Protein AF-0000000074762804 (afdb_homodimer)

Structure (mmCIF, N/CA/C/O backbone):
data_AF-0000000074762804-model_v1
#
loop_
_entity.id
_entity.type
_entity.pdbx_description
1 polymer 'Uncharacterized protein'
#
loop_
_atom_site.group_PDB
_atom_site.id
_atom_site.type_symbol
_atom_site.label_atom_id
_atom_site.label_alt_id
_atom_site.label_comp_id
_atom_site.label_asym_id
_atom_site.label_entity_id
_atom_site.label_seq_id
_atom_site.pdbx_PDB_ins_code
_atom_site.Cartn_x
_atom_site.Cartn_y
_atom_site.Cartn_z
_atom_site.occupancy
_atom_site.B_iso_or_equiv
_atom_site.auth_seq_id
_atom_site.auth_comp_id
_atom_site.auth_asym_id
_atom_site.auth_atom_id
_atom_site.pdbx_PDB_model_num
ATOM 1 N N . ASP A 1 1 ? -16.766 12.57 -15.688 1 40.19 1 ASP A N 1
ATOM 2 C CA . ASP A 1 1 ? -17.203 11.305 -15.094 1 40.19 1 ASP A CA 1
ATOM 3 C C . ASP A 1 1 ? -16.594 11.117 -13.711 1 40.19 1 ASP A C 1
ATOM 5 O O . ASP A 1 1 ? -15.383 10.922 -13.578 1 40.19 1 ASP A O 1
ATOM 9 N N . LEU A 1 2 ? -17.047 11.805 -12.727 1 44.44 2 LEU A N 1
ATOM 10 C CA . LEU A 1 2 ? -16.531 11.781 -11.367 1 44.44 2 LEU A CA 1
ATOM 11 C C . LEU A 1 2 ? -16.703 10.398 -10.742 1 44.44 2 LEU A C 1
ATOM 13 O O . LEU A 1 2 ? -17.797 9.828 -10.773 1 44.44 2 LEU A O 1
ATOM 17 N N . ALA A 1 3 ? -15.82 9.531 -11.031 1 55.81 3 ALA A N 1
ATOM 18 C CA . ALA A 1 3 ? -15.914 8.211 -10.43 1 55.81 3 ALA A CA 1
ATOM 19 C C . ALA A 1 3 ? -16.25 8.305 -8.938 1 55.81 3 ALA A C 1
ATOM 21 O O . ALA A 1 3 ? -15.766 9.203 -8.25 1 55.81 3 ALA A O 1
ATOM 22 N N . PRO A 1 4 ? -17.422 7.797 -8.609 1 62.75 4 PRO A N 1
ATOM 23 C CA . PRO A 1 4 ? -17.75 7.805 -7.18 1 62.75 4 PRO A CA 1
ATOM 24 C C . PRO A 1 4 ? -16.562 7.406 -6.297 1 62.75 4 PRO A C 1
ATOM 26 O O . PRO A 1 4 ? -15.758 6.566 -6.691 1 62.75 4 PRO A O 1
ATOM 29 N N . VAL A 1 5 ? -16.188 8.422 -5.344 1 65.62 5 VAL A N 1
ATOM 30 C CA . VAL A 1 5 ? -15.125 8.148 -4.383 1 65.62 5 VAL A CA 1
ATOM 31 C C . VAL A 1 5 ? -15.734 7.703 -3.055 1 65.62 5 VAL A C 1
ATOM 33 O O . VAL A 1 5 ? -16.75 8.25 -2.613 1 65.62 5 VAL A O 1
ATOM 36 N N . MET A 1 6 ? -15.375 6.555 -2.648 1 72.25 6 MET A N 1
ATOM 37 C CA . MET A 1 6 ? -15.75 6.09 -1.314 1 72.25 6 MET A CA 1
ATOM 38 C C . MET A 1 6 ? -14.57 6.219 -0.348 1 72.25 6 MET A C 1
ATOM 40 O O . MET A 1 6 ? -13.43 5.941 -0.714 1 72.25 6 MET A O 1
ATOM 44 N N . THR A 1 7 ? -14.922 6.852 0.812 1 76.06 7 THR A N 1
ATOM 45 C CA . THR A 1 7 ? -13.891 7.008 1.83 1 76.06 7 THR A CA 1
ATOM 46 C C . THR A 1 7 ? -14.195 6.137 3.047 1 76.06 7 THR A C 1
ATOM 48 O O . THR A 1 7 ? -15.352 5.82 3.314 1 76.06 7 THR A O 1
ATOM 51 N N . GLY A 1 8 ? -13.117 5.512 3.572 1 76.12 8 GLY A N 1
ATOM 52 C CA . GLY A 1 8 ? -13.219 4.75 4.809 1 76.12 8 GLY A CA 1
ATOM 53 C C . GLY A 1 8 ? -12.016 4.918 5.715 1 76.12 8 GLY A C 1
ATOM 54 O O . GLY A 1 8 ? -10.984 5.457 5.297 1 76.12 8 GLY A O 1
ATOM 55 N N . LYS A 1 9 ? -12.344 4.492 7.031 1 84.31 9 LYS A N 1
ATOM 56 C CA . LYS A 1 9 ? -11.258 4.52 8 1 84.31 9 LYS A CA 1
ATOM 57 C C . LYS A 1 9 ? -10.75 3.111 8.305 1 84.31 9 LYS A C 1
ATOM 59 O O . LYS A 1 9 ? -11.547 2.195 8.523 1 84.31 9 LYS A O 1
ATOM 64 N N . VAL A 1 10 ? -9.477 3.012 8.18 1 85.75 10 VAL A N 1
ATOM 65 C CA . VAL A 1 10 ? -8.852 1.733 8.508 1 85.75 10 VAL A CA 1
ATOM 66 C C . VAL A 1 10 ? -7.66 1.962 9.43 1 85.75 10 VAL A C 1
ATOM 68 O O . VAL A 1 10 ? -7.105 3.062 9.484 1 85.75 10 VAL A O 1
ATOM 71 N N . THR A 1 11 ? -7.348 0.922 10.234 1 92.75 11 THR A N 1
ATOM 72 C CA . THR A 1 11 ? -6.145 1 11.055 1 92.75 11 THR A CA 1
ATOM 73 C C . THR A 1 11 ? -4.902 0.702 10.219 1 92.75 11 THR A C 1
ATOM 75 O O . THR A 1 11 ? -4.992 0.075 9.164 1 92.75 11 THR A O 1
ATOM 78 N N . MET A 1 12 ? -3.803 1.069 10.766 1 94.31 12 MET A N 1
ATOM 79 C CA . MET A 1 12 ? -2.547 0.765 10.094 1 94.31 12 MET A CA 1
ATOM 80 C C . MET A 1 12 ? -2.295 -0.739 10.062 1 94.31 12 MET A C 1
ATOM 82 O O . MET A 1 12 ? -1.739 -1.261 9.094 1 94.31 12 MET A O 1
ATOM 86 N N . LYS A 1 13 ? -2.707 -1.348 11.125 1 95.94 13 LYS A N 1
ATOM 87 C CA . LYS A 1 13 ? -2.619 -2.805 11.18 1 95.94 13 LYS A CA 1
ATOM 88 C C . LYS A 1 13 ? -3.439 -3.449 10.07 1 95.94 13 LYS A C 1
ATOM 90 O O . LYS A 1 13 ? -2.975 -4.379 9.406 1 95.94 13 LYS A O 1
ATOM 95 N N . TYR A 1 14 ? -4.613 -2.961 9.844 1 89.25 14 TYR A N 1
ATOM 96 C CA . TYR A 1 14 ? -5.461 -3.484 8.773 1 89.25 14 TYR A CA 1
ATOM 97 C C . TYR A 1 14 ? -4.809 -3.279 7.41 1 89.25 14 TYR A C 1
ATOM 99 O O . TYR A 1 14 ? -4.762 -4.199 6.594 1 89.25 14 TYR A O 1
ATOM 107 N N . PHE A 1 15 ? -4.273 -2.102 7.219 1 89.69 15 PHE A N 1
ATOM 108 C CA . PHE A 1 15 ? -3.639 -1.772 5.949 1 89.69 15 PHE A CA 1
ATOM 109 C C . PHE A 1 15 ? -2.447 -2.686 5.688 1 89.69 15 PHE A C 1
ATOM 111 O O . PHE A 1 15 ? -2.334 -3.271 4.609 1 89.69 15 PHE A O 1
ATOM 118 N N . ARG A 1 16 ? -1.68 -2.803 6.66 1 94.56 16 ARG A N 1
ATOM 119 C CA . ARG A 1 16 ? -0.518 -3.684 6.602 1 94.56 16 ARG A CA 1
ATOM 120 C C . ARG A 1 16 ? -0.929 -5.109 6.242 1 94.56 16 ARG A C 1
ATOM 122 O O . ARG A 1 16 ? -0.374 -5.707 5.32 1 94.56 16 ARG A O 1
ATOM 129 N N . ASN A 1 17 ? -1.83 -5.641 6.934 1 93.81 17 ASN A N 1
ATOM 130 C CA . ASN A 1 17 ? -2.277 -7.012 6.723 1 93.81 17 ASN A CA 1
ATOM 131 C C . ASN A 1 17 ? -2.955 -7.184 5.367 1 93.81 17 ASN A C 1
ATOM 133 O O . ASN A 1 17 ? -2.873 -8.25 4.758 1 93.81 17 ASN A O 1
ATOM 137 N N . TYR A 1 18 ? -3.58 -6.117 4.918 1 89.88 18 TYR A N 1
ATOM 138 C CA . TYR A 1 18 ? -4.219 -6.145 3.607 1 89.88 18 TYR A CA 1
ATOM 139 C C . TYR A 1 18 ? -3.186 -6.348 2.504 1 89.88 18 TYR A C 1
ATOM 141 O O . TYR A 1 18 ? -3.383 -7.172 1.605 1 89.88 18 TYR A O 1
ATOM 149 N N . ILE A 1 19 ? -2.07 -5.664 2.545 1 92.19 19 ILE A N 1
ATOM 150 C CA . ILE A 1 19 ? -1.015 -5.812 1.549 1 92.19 19 ILE A CA 1
ATOM 151 C C . ILE A 1 19 ? -0.446 -7.227 1.604 1 92.19 19 ILE A C 1
ATOM 153 O O . ILE A 1 19 ? -0.158 -7.828 0.567 1 92.19 19 ILE A O 1
ATOM 157 N N . LYS A 1 20 ? -0.466 -7.793 2.77 1 95.88 20 LYS A N 1
ATOM 158 C CA . LYS A 1 20 ? 0.158 -9.094 2.982 1 95.88 20 LYS A CA 1
ATOM 159 C C . LYS A 1 20 ? -0.733 -10.227 2.467 1 95.88 20 LYS A C 1
ATOM 161 O O . LYS A 1 20 ? -0.311 -11.383 2.414 1 95.88 20 LYS A O 1
ATOM 166 N N . THR A 1 21 ? -1.971 -9.961 2.08 1 93.06 21 THR A N 1
ATOM 167 C CA . THR A 1 21 ? -2.83 -10.969 1.479 1 93.06 21 THR A CA 1
ATOM 168 C C . THR A 1 21 ? -2.498 -11.156 -0 1 93.06 21 THR A C 1
ATOM 170 O O . THR A 1 21 ? -3.018 -12.062 -0.651 1 93.06 21 THR A O 1
ATOM 173 N N . TRP A 1 22 ? -1.664 -10.367 -0.578 1 91.81 22 TRP A N 1
ATOM 174 C CA . TRP A 1 22 ? -1.312 -10.453 -1.991 1 91.81 22 TRP A CA 1
ATOM 175 C C . TRP A 1 22 ? -0.382 -11.641 -2.244 1 91.81 22 TRP A C 1
ATOM 177 O O . TRP A 1 22 ? 0.522 -11.906 -1.45 1 91.81 22 TRP A O 1
ATOM 187 N N . SER A 1 23 ? -0.495 -12.312 -3.402 1 94.19 23 SER A N 1
ATOM 188 C CA . SER A 1 23 ? 0.382 -13.422 -3.768 1 94.19 23 SER A CA 1
ATOM 189 C C . SER A 1 23 ? 1.819 -12.953 -3.955 1 94.19 23 SER A C 1
ATOM 191 O O . SER A 1 23 ? 2.762 -13.648 -3.58 1 94.19 23 SER A O 1
ATOM 193 N N . ALA A 1 24 ? 1.996 -11.844 -4.504 1 95.56 24 ALA A N 1
ATOM 194 C CA . ALA A 1 24 ? 3.326 -11.281 -4.734 1 95.56 24 ALA A CA 1
ATOM 195 C C . ALA A 1 24 ? 4.109 -11.18 -3.428 1 95.56 24 ALA A C 1
ATOM 197 O O . ALA A 1 24 ? 5.309 -11.469 -3.393 1 95.56 24 ALA A O 1
ATOM 198 N N . TYR A 1 25 ? 3.533 -10.695 -2.383 1 97 25 TYR A N 1
ATOM 199 C CA . TYR A 1 25 ? 4.168 -10.586 -1.073 1 97 25 TYR A CA 1
ATOM 200 C C . TYR A 1 25 ? 4.59 -11.953 -0.554 1 97 25 TYR A C 1
ATOM 202 O O . TYR A 1 25 ? 5.727 -12.133 -0.115 1 97 25 TYR A O 1
ATOM 210 N N . LYS A 1 26 ? 3.703 -12.938 -0.594 1 97.06 26 LYS A N 1
ATOM 211 C CA . LYS A 1 26 ? 4.008 -14.289 -0.116 1 97.06 26 LYS A CA 1
ATOM 212 C C . LYS A 1 26 ? 5.156 -14.906 -0.906 1 97.06 26 LYS A C 1
ATOM 214 O O . LYS A 1 26 ? 6.078 -15.477 -0.324 1 97.06 26 LYS A O 1
ATOM 219 N N . ASN A 1 27 ? 5.098 -14.805 -2.23 1 97.44 27 ASN A N 1
ATOM 220 C CA . ASN A 1 27 ? 6.152 -15.336 -3.088 1 97.44 27 ASN A CA 1
ATOM 221 C C . ASN A 1 27 ? 7.5 -14.688 -2.781 1 97.44 27 ASN A C 1
ATOM 223 O O . ASN A 1 27 ? 8.523 -15.367 -2.746 1 97.44 27 ASN A O 1
ATOM 227 N N . TYR A 1 28 ? 7.5 -13.352 -2.545 1 97.69 28 TYR A N 1
ATOM 228 C CA . TYR A 1 28 ? 8.727 -12.641 -2.193 1 97.69 28 TYR A CA 1
ATOM 229 C C . TYR A 1 28 ? 9.312 -13.18 -0.894 1 97.69 28 TYR A C 1
ATOM 231 O O . TYR A 1 28 ? 10.516 -13.453 -0.812 1 97.69 28 TYR A O 1
ATOM 239 N N . CYS A 1 29 ? 8.477 -13.273 0.14 1 96.94 29 CYS A N 1
ATOM 240 C CA . CYS A 1 29 ? 8.938 -13.742 1.442 1 96.94 29 CYS A CA 1
ATOM 241 C C . CYS A 1 29 ? 9.5 -15.156 1.345 1 96.94 29 CYS A C 1
ATOM 243 O O . CYS A 1 29 ? 10.5 -15.477 1.994 1 96.94 29 CYS A O 1
ATOM 245 N N . GLU A 1 30 ? 8.859 -16.016 0.528 1 96.94 30 GLU A N 1
ATOM 246 C CA . GLU A 1 30 ? 9.328 -17.391 0.333 1 96.94 30 GLU A CA 1
ATOM 247 C C . GLU A 1 30 ? 10.711 -17.406 -0.304 1 96.94 30 GLU A C 1
ATOM 249 O O . GLU A 1 30 ? 11.539 -18.266 0.034 1 96.94 30 GLU A O 1
ATOM 254 N N . LYS A 1 31 ? 11.016 -16.516 -1.128 1 96.94 31 LYS A N 1
ATOM 255 C CA . LYS A 1 31 ? 12.281 -16.484 -1.865 1 96.94 31 LYS A CA 1
ATOM 256 C C . LYS A 1 31 ? 13.375 -15.805 -1.048 1 96.94 31 LYS A C 1
ATOM 258 O O . LYS A 1 31 ? 14.562 -15.961 -1.338 1 96.94 31 LYS A O 1
ATOM 263 N N . HIS A 1 32 ? 12.992 -15.039 -0.122 1 96.06 32 HIS A N 1
ATOM 264 C CA . HIS A 1 32 ? 13.961 -14.266 0.648 1 96.06 32 HIS A CA 1
ATOM 265 C C . HIS A 1 32 ? 13.766 -14.477 2.146 1 96.06 32 HIS A C 1
ATOM 267 O O . HIS A 1 32 ? 13.539 -13.516 2.887 1 96.06 32 HIS A O 1
ATOM 273 N N . PRO A 1 33 ? 14.102 -15.781 2.367 1 91.5 33 PRO A N 1
ATOM 274 C CA . PRO A 1 33 ? 13.938 -16.094 3.789 1 91.5 33 PRO A CA 1
ATOM 275 C C . PRO A 1 33 ? 15.016 -15.445 4.66 1 91.5 33 PRO A C 1
ATOM 277 O O . PRO A 1 33 ? 16.172 -15.344 4.242 1 91.5 33 PRO A O 1
ATOM 280 N N . GLY A 1 34 ? 14.797 -14.586 5.566 1 95.25 34 GLY A N 1
ATOM 281 C CA . GLY A 1 34 ? 15.766 -13.977 6.457 1 95.25 34 GLY A CA 1
ATOM 282 C C . GLY A 1 34 ? 15.852 -12.469 6.32 1 95.25 34 GLY A C 1
ATOM 283 O O . GLY A 1 34 ? 16.484 -11.797 7.137 1 95.25 34 GLY A O 1
ATOM 284 N N . ARG A 1 35 ? 15.367 -12.109 5.137 1 95.5 35 ARG A N 1
ATOM 285 C CA . ARG A 1 35 ? 15.344 -10.664 4.969 1 95.5 35 ARG A CA 1
ATOM 286 C C . ARG A 1 35 ? 14.242 -10.031 5.812 1 95.5 35 ARG A C 1
ATOM 288 O O . ARG A 1 35 ? 13.234 -10.68 6.113 1 95.5 35 ARG A O 1
ATOM 295 N N . PRO A 1 36 ? 14.5 -8.742 6.219 1 96.38 36 PRO A N 1
ATOM 296 C CA . PRO A 1 36 ? 13.383 -8.047 6.855 1 96.38 36 PRO A CA 1
ATOM 297 C C . PRO A 1 36 ? 12.133 -8.008 5.98 1 96.38 36 PRO A C 1
ATOM 299 O O . PRO A 1 36 ? 12.234 -7.934 4.754 1 96.38 36 PRO A O 1
ATOM 302 N N . ASP A 1 37 ? 11.031 -8.156 6.613 1 97.75 37 ASP A N 1
ATOM 303 C CA . ASP A 1 37 ? 9.75 -8.086 5.906 1 97.75 37 ASP A CA 1
ATOM 304 C C . ASP A 1 37 ? 9.594 -6.742 5.191 1 97.75 37 ASP A C 1
ATOM 306 O O . ASP A 1 37 ? 9.516 -5.695 5.836 1 97.75 37 ASP A O 1
ATOM 310 N N . ILE A 1 38 ? 9.492 -6.797 3.906 1 97 38 ILE A N 1
ATOM 311 C CA . ILE A 1 38 ? 9.539 -5.586 3.096 1 97 38 ILE A CA 1
ATOM 312 C C . ILE A 1 38 ? 8.32 -4.719 3.379 1 97 38 ILE A C 1
ATOM 314 O O . ILE A 1 38 ? 8.406 -3.49 3.375 1 97 38 ILE A O 1
ATOM 318 N N . VAL A 1 39 ? 7.141 -5.285 3.607 1 97.5 39 VAL A N 1
ATOM 319 C CA . VAL A 1 39 ? 5.93 -4.539 3.928 1 97.5 39 VAL A CA 1
ATOM 320 C C . VAL A 1 39 ? 6.062 -3.906 5.312 1 97.5 39 VAL A C 1
ATOM 322 O O . VAL A 1 39 ? 5.785 -2.717 5.488 1 97.5 39 VAL A O 1
ATOM 325 N N . ASP A 1 40 ? 6.562 -4.688 6.293 1 97.69 40 ASP A N 1
ATOM 326 C CA . ASP A 1 40 ? 6.758 -4.145 7.633 1 97.69 40 ASP A CA 1
ATOM 327 C C . ASP A 1 40 ? 7.766 -2.994 7.617 1 97.69 40 ASP A C 1
ATOM 329 O O . ASP A 1 40 ? 7.539 -1.957 8.242 1 97.69 40 ASP A O 1
ATOM 333 N N . VAL A 1 41 ? 8.836 -3.223 6.949 1 97.44 41 VAL A N 1
ATOM 334 C CA . VAL A 1 41 ? 9.875 -2.197 6.891 1 97.44 41 VAL A CA 1
ATOM 335 C C . VAL A 1 41 ? 9.297 -0.907 6.316 1 97.44 41 VAL A C 1
ATOM 337 O O . VAL A 1 41 ? 9.492 0.174 6.875 1 97.44 41 VAL A O 1
ATOM 340 N N . THR A 1 42 ? 8.617 -1.071 5.172 1 97.5 42 THR A N 1
ATOM 341 C CA . THR A 1 42 ? 8.07 0.094 4.492 1 97.5 42 THR A CA 1
ATOM 342 C C . THR A 1 42 ? 7.016 0.781 5.359 1 97.5 42 THR A C 1
ATOM 344 O O . THR A 1 42 ? 7.109 1.98 5.625 1 97.5 42 THR A O 1
ATOM 347 N N . ILE A 1 43 ? 6.031 0.088 5.875 1 97.31 43 ILE A N 1
ATOM 348 C CA . ILE A 1 43 ? 4.91 0.651 6.621 1 97.31 43 ILE A CA 1
ATOM 349 C C . ILE A 1 43 ? 5.406 1.215 7.949 1 97.31 43 ILE A C 1
ATOM 351 O O . ILE A 1 43 ? 5 2.305 8.359 1 97.31 43 ILE A O 1
ATOM 355 N N . ASP A 1 44 ? 6.348 0.528 8.664 1 98 44 ASP A N 1
ATOM 356 C CA . ASP A 1 44 ? 6.91 1.031 9.914 1 98 44 ASP A CA 1
ATOM 357 C C . ASP A 1 44 ? 7.648 2.35 9.688 1 98 44 ASP A C 1
ATOM 359 O O . ASP A 1 44 ? 7.551 3.268 10.5 1 98 44 ASP A O 1
ATOM 363 N N . THR A 1 45 ? 8.375 2.371 8.609 1 97.5 45 THR A N 1
ATOM 364 C CA . THR A 1 45 ? 9.117 3.582 8.273 1 97.5 45 THR A CA 1
ATOM 365 C C . THR A 1 45 ? 8.164 4.758 8.07 1 97.5 45 THR A C 1
ATOM 367 O O . THR A 1 45 ? 8.391 5.844 8.617 1 97.5 45 THR A O 1
ATOM 370 N N . LEU A 1 46 ? 7.078 4.559 7.324 1 96.31 46 LEU A N 1
ATOM 371 C CA . LEU A 1 46 ? 6.113 5.625 7.066 1 96.31 46 LEU A CA 1
ATOM 372 C C . LEU A 1 46 ? 5.371 6.004 8.344 1 96.31 46 LEU A C 1
ATOM 374 O O . LEU A 1 46 ? 5.121 7.188 8.594 1 96.31 46 LEU A O 1
ATOM 378 N N . MET A 1 47 ? 5.043 5.027 9.141 1 97.25 47 MET A N 1
ATOM 379 C CA . MET A 1 47 ? 4.355 5.281 10.406 1 97.25 47 MET A CA 1
ATOM 380 C C . MET A 1 47 ? 5.215 6.125 11.336 1 97.25 47 MET A C 1
ATOM 382 O O . MET A 1 47 ? 4.707 6.996 12.039 1 97.25 47 MET A O 1
ATOM 386 N N . GLU A 1 48 ? 6.504 5.867 11.359 1 97.31 48 GLU A N 1
ATOM 387 C CA . GLU A 1 48 ? 7.434 6.602 12.211 1 97.31 48 GLU A CA 1
ATOM 388 C C . GLU A 1 48 ? 7.465 8.086 11.852 1 97.31 48 GLU A C 1
ATOM 390 O O . GLU A 1 48 ? 7.547 8.945 12.734 1 97.31 48 GLU A O 1
ATOM 395 N N . GLU A 1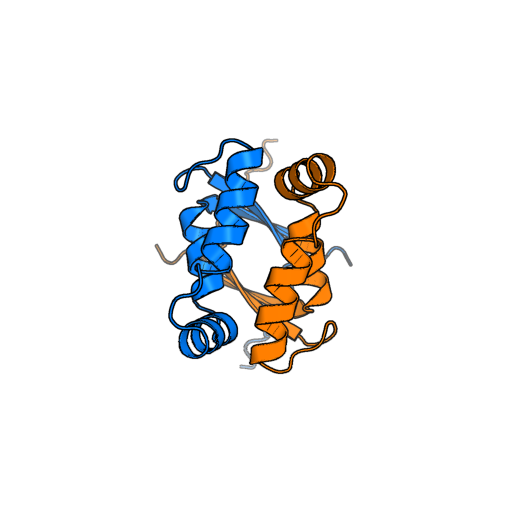 49 ? 7.328 8.391 10.594 1 95.56 49 GLU A N 1
ATOM 396 C CA . GLU A 1 49 ? 7.371 9.781 10.148 1 95.56 49 GLU A CA 1
ATOM 397 C C . GLU A 1 49 ? 6.195 10.578 10.711 1 95.56 49 GLU A C 1
ATOM 399 O O . GLU A 1 49 ? 6.309 11.781 10.945 1 95.56 49 GLU A O 1
ATOM 404 N N . GLU A 1 50 ? 5.086 9.883 10.852 1 95.62 50 GLU A N 1
ATOM 405 C CA . GLU A 1 50 ? 3.873 10.562 11.305 1 95.62 50 GLU A CA 1
ATOM 406 C C . GLU A 1 50 ? 3.5 10.133 12.719 1 95.62 50 GLU A C 1
ATOM 408 O O . GLU A 1 50 ? 2.391 10.406 13.188 1 95.62 50 GLU A O 1
ATOM 413 N N . ASN A 1 51 ? 4.434 9.445 13.43 1 97 51 ASN A N 1
ATOM 414 C CA . ASN A 1 51 ? 4.207 8.961 14.789 1 97 51 ASN A CA 1
ATOM 415 C C . ASN A 1 51 ? 2.9 8.18 14.891 1 97 51 ASN A C 1
ATOM 417 O O . ASN A 1 51 ? 2.092 8.43 15.789 1 97 51 ASN A O 1
ATOM 421 N N . LEU A 1 52 ? 2.637 7.375 13.961 1 97.06 52 LEU A N 1
ATOM 422 C CA . LEU A 1 52 ? 1.461 6.512 13.945 1 97.06 52 LEU A CA 1
ATOM 423 C C . LEU A 1 52 ? 1.766 5.168 14.602 1 97.06 52 LEU A C 1
ATOM 425 O O . LEU A 1 52 ? 2.914 4.723 14.609 1 97.06 52 LEU A O 1
ATOM 429 N N . LYS A 1 53 ? 0.667 4.633 15.148 1 97.88 53 LYS A N 1
ATOM 430 C CA . LYS A 1 53 ? 0.709 3.275 15.688 1 97.88 53 LYS A CA 1
ATOM 431 C C . LYS A 1 53 ? -0.229 2.35 14.914 1 97.88 53 LYS A C 1
ATOM 433 O O . LYS A 1 53 ? -1.065 2.812 14.141 1 97.88 53 LYS A O 1
ATOM 438 N N . ASP A 1 54 ? -0.083 1.063 15.172 1 96.44 54 ASP A N 1
ATOM 439 C CA . ASP A 1 54 ? -0.843 0.042 14.461 1 96.44 54 ASP A CA 1
ATOM 440 C C . ASP A 1 54 ? -2.346 0.295 14.57 1 96.44 54 ASP A C 1
ATOM 442 O O . ASP A 1 54 ? -3.09 0.082 13.617 1 96.44 54 ASP A O 1
ATOM 446 N N . ASP A 1 55 ? -2.754 0.794 15.734 1 96.44 55 ASP A N 1
ATOM 447 C CA . ASP A 1 55 ? -4.184 0.916 15.992 1 96.44 55 ASP A CA 1
ATOM 448 C C . ASP A 1 55 ? -4.707 2.281 15.555 1 96.44 55 ASP A C 1
ATOM 450 O O . ASP A 1 55 ? -5.914 2.535 15.602 1 96.44 55 ASP A O 1
ATOM 454 N N . ASP A 1 56 ? -3.854 3.152 15.086 1 95.56 56 ASP A N 1
ATOM 455 C CA . ASP A 1 56 ? -4.312 4.445 14.586 1 95.56 56 ASP A CA 1
ATOM 456 C C . ASP A 1 56 ? -5.09 4.289 13.281 1 95.56 56 ASP A C 1
ATOM 458 O O . ASP A 1 56 ? -4.723 3.482 12.422 1 95.56 56 ASP A O 1
ATOM 462 N N . GLU A 1 57 ? -6.152 5.117 13.188 1 90.81 57 GLU A N 1
ATOM 463 C CA . GLU A 1 57 ? -6.992 5.07 11.992 1 90.81 57 GLU A CA 1
ATOM 464 C C . GLU A 1 57 ? -6.527 6.094 10.953 1 90.81 57 GLU A C 1
ATOM 466 O O . GLU A 1 57 ? -6.156 7.215 11.305 1 90.81 57 GLU A O 1
ATOM 471 N N . VAL A 1 58 ? -6.441 5.625 9.695 1 86.75 58 VAL A N 1
ATOM 472 C CA . VAL A 1 58 ? -6.184 6.52 8.57 1 86.75 58 VAL A CA 1
ATOM 473 C C . VAL A 1 58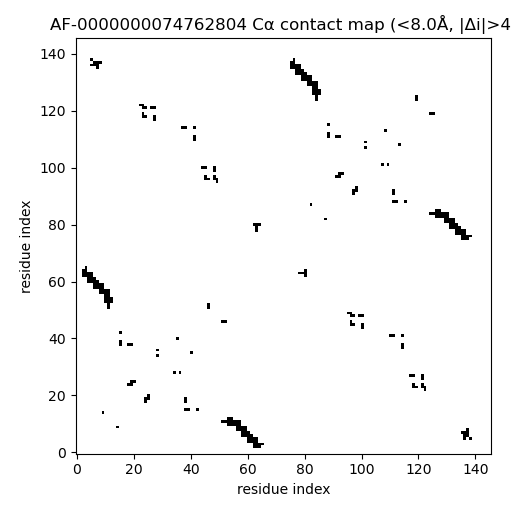 ? -7.352 6.461 7.586 1 86.75 58 VAL A C 1
ATOM 475 O O . VAL A 1 58 ? -8.008 5.426 7.457 1 86.75 58 VAL A O 1
ATOM 478 N N . GLU A 1 59 ? -7.59 7.68 7.082 1 83.19 59 GLU A N 1
ATOM 479 C CA . GLU A 1 59 ? -8.641 7.758 6.07 1 83.19 59 GLU A CA 1
ATOM 480 C C . GLU A 1 59 ? -8.125 7.32 4.703 1 83.19 59 GLU A C 1
ATOM 482 O O . GLU A 1 59 ? -7.098 7.82 4.23 1 83.19 59 GLU A O 1
ATOM 487 N N . ILE A 1 60 ? -8.781 6.344 4.168 1 78.25 60 ILE A N 1
ATOM 488 C CA . ILE A 1 60 ? -8.422 5.863 2.836 1 78.25 60 ILE A CA 1
ATOM 489 C C . ILE A 1 60 ? -9.586 6.09 1.875 1 78.25 60 ILE A C 1
ATOM 491 O O . ILE A 1 60 ? -10.742 5.879 2.236 1 78.25 60 ILE A O 1
ATOM 495 N N . THR A 1 61 ? -9.25 6.641 0.579 1 74.62 61 THR A N 1
ATOM 496 C CA . THR A 1 61 ? -10.242 6.934 -0.446 1 74.62 61 THR A CA 1
ATOM 497 C C . THR A 1 61 ? -9.961 6.137 -1.717 1 74.62 61 THR A C 1
ATOM 499 O O . THR A 1 61 ? -8.812 6.012 -2.135 1 74.62 61 THR A O 1
ATOM 502 N N . TRP A 1 62 ? -10.867 5.387 -2.17 1 66.06 62 TRP A N 1
ATOM 503 C CA . TRP A 1 62 ? -10.648 4.656 -3.412 1 66.06 62 TRP A CA 1
ATOM 504 C C . TRP A 1 62 ? -11.703 5.02 -4.449 1 66.06 62 TRP A C 1
ATOM 506 O O . TRP A 1 62 ? -12.836 5.352 -4.098 1 66.06 62 TRP A O 1
ATOM 516 N N . PRO A 1 63 ? -11.312 5.016 -5.75 1 63.44 63 PRO A N 1
ATOM 517 C CA . PRO A 1 63 ? -12.305 5.25 -6.797 1 63.44 63 PRO A CA 1
ATOM 518 C C . PRO A 1 63 ? -13.234 4.059 -7 1 63.44 63 PRO A C 1
ATOM 520 O O . PRO A 1 63 ? -12.805 2.906 -6.887 1 63.44 63 PRO A O 1
ATOM 523 N N . THR A 1 64 ? -14.391 4.297 -6.707 1 59.28 64 THR A N 1
ATOM 524 C CA . THR A 1 64 ? -15.406 3.258 -6.855 1 59.28 64 THR A CA 1
ATOM 525 C C . THR A 1 64 ? -15.867 3.156 -8.305 1 59.28 64 THR A C 1
ATOM 527 O O . THR A 1 64 ? -16.125 4.172 -8.953 1 59.28 64 THR A O 1
ATOM 530 N N . VAL A 1 65 ? -15.422 2.186 -9.039 1 51.06 65 VAL A N 1
ATOM 531 C CA . VAL A 1 65 ? -16.219 1.932 -10.234 1 51.06 65 VAL A CA 1
ATOM 532 C C . VAL A 1 65 ? -17.453 1.105 -9.875 1 51.06 65 VAL A C 1
ATOM 534 O O . VAL A 1 65 ? -17.328 -0.014 -9.367 1 51.06 65 VAL A O 1
ATOM 537 N N . VAL A 1 66 ? -18.469 1.761 -9.461 1 48.56 66 VAL A N 1
ATOM 538 C CA . VAL A 1 66 ? -19.703 1.037 -9.211 1 48.56 66 VAL A CA 1
ATOM 539 C C . VAL A 1 66 ? -20.203 0.397 -10.508 1 48.56 66 VAL A C 1
ATOM 541 O O . VAL A 1 66 ? -20.484 1.095 -11.484 1 48.56 66 VAL A O 1
ATOM 544 N N . ILE A 1 67 ? -19.703 -0.789 -10.68 1 45 67 ILE A N 1
ATOM 545 C CA . ILE A 1 67 ? -20.359 -1.444 -11.805 1 45 67 ILE A CA 1
ATOM 546 C C . ILE A 1 67 ? -21.672 -2.066 -11.336 1 45 67 ILE A C 1
ATOM 548 O O . ILE A 1 67 ? -21.703 -2.805 -10.352 1 45 67 ILE A O 1
ATOM 552 N N . PHE A 1 68 ? -22.75 -1.362 -11.5 1 42.88 68 PHE A N 1
ATOM 553 C CA . PHE A 1 68 ? -24.062 -1.983 -11.32 1 42.88 68 PHE A CA 1
ATOM 554 C C . PHE A 1 68 ? -24.234 -3.166 -12.266 1 42.88 68 PHE A C 1
ATOM 556 O O . PHE A 1 68 ? -24.078 -3.023 -13.484 1 42.88 68 PHE A O 1
ATOM 563 N N . GLY A 1 69 ? -23.531 -4.273 -12.016 1 45.56 69 GLY A N 1
ATOM 564 C CA . GLY A 1 69 ? -23.922 -5.434 -12.797 1 45.56 69 GLY A CA 1
ATOM 565 C C . GLY A 1 69 ? -25.422 -5.594 -12.914 1 45.56 69 GLY A C 1
ATOM 566 O O . GLY A 1 69 ? -26.156 -5.363 -11.945 1 45.56 69 GLY A O 1
ATOM 567 N N . GLU A 1 70 ? -26.016 -5.293 -14.062 1 43.72 70 GLU A N 1
ATOM 568 C CA . GLU A 1 70 ? -27.344 -5.762 -14.453 1 43.72 70 GLU A CA 1
ATOM 569 C C . GLU A 1 70 ? -27.547 -7.23 -14.086 1 43.72 70 GLU A C 1
ATOM 571 O O . GLU A 1 70 ? -26.656 -8.055 -14.297 1 43.72 70 GLU A O 1
ATOM 576 N N . ASN A 1 71 ? -28.172 -7.656 -12.891 1 39.5 71 ASN A N 1
ATOM 577 C CA . ASN A 1 71 ? -28.844 -8.953 -12.891 1 39.5 71 ASN A CA 1
ATOM 578 C C . ASN A 1 71 ? -29.469 -9.266 -14.25 1 39.5 71 ASN A C 1
ATOM 580 O O . ASN A 1 71 ? -30.312 -8.516 -14.734 1 39.5 71 ASN A O 1
ATOM 584 N N . ASP A 1 72 ? -28.75 -9.672 -15.219 1 37 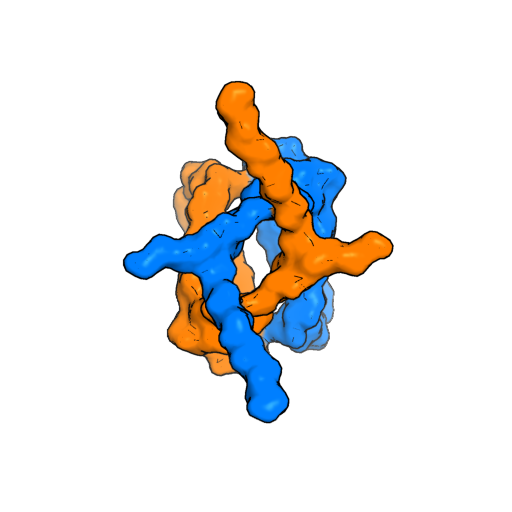72 ASP A N 1
ATOM 585 C CA . ASP A 1 72 ? -29.484 -10.352 -16.281 1 37 72 ASP A CA 1
ATOM 586 C C . ASP A 1 72 ? -30.406 -11.422 -15.711 1 37 72 ASP A C 1
ATOM 588 O O . ASP A 1 72 ? -29.953 -12.406 -15.133 1 37 72 ASP A O 1
ATOM 592 N N . SER A 1 73 ? -31.453 -11.078 -14.93 1 29.22 73 SER A N 1
ATOM 593 C CA . SER A 1 73 ? -32.594 -11.898 -15.289 1 29.22 73 SER A CA 1
ATOM 594 C C . SER A 1 73 ? -32.875 -11.852 -16.797 1 29.22 73 SER A C 1
ATOM 596 O O . SER A 1 73 ? -32.688 -10.812 -17.422 1 29.22 73 SER A O 1
ATOM 598 N N . ASP B 1 1 ? -22.281 -8.367 10.734 1 39.69 1 ASP B N 1
ATOM 599 C CA . ASP B 1 1 ? -22.219 -7.035 10.148 1 39.69 1 ASP B CA 1
ATOM 600 C C . ASP B 1 1 ? -21.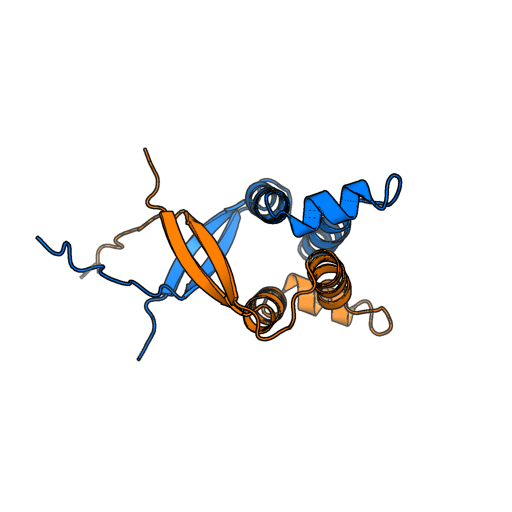266 -7.008 8.945 1 39.69 1 ASP B C 1
ATOM 602 O O . ASP B 1 1 ? -20.047 -7.035 9.109 1 39.69 1 ASP B O 1
ATOM 606 N N . LEU B 1 2 ? -21.594 -7.637 7.871 1 44.66 2 LEU B N 1
ATOM 607 C CA . LEU B 1 2 ? -20.766 -7.777 6.676 1 44.66 2 LEU B CA 1
ATOM 608 C C . LEU B 1 2 ? -20.531 -6.426 6.012 1 44.66 2 LEU B C 1
ATOM 610 O O . LEU B 1 2 ? -21.484 -5.672 5.785 1 44.66 2 LEU B O 1
ATOM 614 N N . ALA B 1 3 ? -19.594 -5.695 6.547 1 55.41 3 ALA B N 1
ATOM 615 C CA . ALA B 1 3 ? -19.297 -4.402 5.934 1 55.41 3 ALA B CA 1
ATOM 616 C C . ALA B 1 3 ? -19.266 -4.516 4.414 1 55.41 3 ALA B C 1
ATOM 618 O O . ALA B 1 3 ? -18.781 -5.512 3.867 1 55.41 3 ALA B O 1
ATOM 619 N N . PRO B 1 4 ? -20.172 -3.807 3.773 1 63.69 4 PRO B N 1
ATOM 620 C CA . PRO B 1 4 ? -20.141 -3.832 2.309 1 63.69 4 PRO B CA 1
ATOM 621 C C . PRO B 1 4 ? -18.719 -3.707 1.754 1 63.69 4 PRO B C 1
ATOM 623 O O . PRO B 1 4 ? -17.891 -3.01 2.336 1 63.69 4 PRO B O 1
ATOM 626 N N . VAL B 1 5 ? -18.328 -4.82 0.881 1 66 5 VAL B N 1
ATOM 627 C CA . VAL B 1 5 ? -17.031 -4.809 0.22 1 66 5 VAL B CA 1
ATOM 628 C C . VAL B 1 5 ? -17.172 -4.312 -1.216 1 66 5 VAL B C 1
ATOM 630 O O . VAL B 1 5 ? -18.141 -4.672 -1.904 1 66 5 VAL B O 1
ATOM 633 N N . MET B 1 6 ? -16.516 -3.273 -1.519 1 72.69 6 MET B N 1
ATOM 634 C CA . MET B 1 6 ? -16.438 -2.812 -2.902 1 72.69 6 MET B CA 1
ATOM 635 C C . MET B 1 6 ? -15.109 -3.207 -3.539 1 72.69 6 MET B C 1
ATOM 637 O O . MET B 1 6 ? -14.062 -3.139 -2.891 1 72.69 6 MET B O 1
ATOM 641 N N . THR B 1 7 ? -15.266 -3.801 -4.781 1 76.31 7 THR B N 1
ATOM 642 C CA . THR B 1 7 ? -14.062 -4.199 -5.504 1 76.31 7 THR B CA 1
ATOM 643 C C . THR B 1 7 ? -13.875 -3.348 -6.754 1 76.31 7 THR B C 1
ATOM 645 O O . THR B 1 7 ? -14.844 -2.832 -7.312 1 76.31 7 THR B O 1
ATOM 648 N N . GLY B 1 8 ? -12.609 -2.955 -6.984 1 76.44 8 GLY B N 1
ATOM 649 C CA . GLY B 1 8 ? -12.25 -2.254 -8.203 1 76.44 8 GLY B CA 1
ATOM 650 C C . GLY B 1 8 ? -10.906 -2.678 -8.766 1 76.44 8 GLY B C 1
ATOM 651 O O . GLY B 1 8 ? -10.148 -3.377 -8.094 1 76.44 8 GLY B O 1
ATOM 652 N N . LYS B 1 9 ? -10.781 -2.273 -10.125 1 84.5 9 LYS B N 1
ATOM 653 C CA . LYS B 1 9 ? -9.5 -2.549 -10.773 1 84.5 9 LYS B CA 1
ATOM 654 C C . LYS B 1 9 ? -8.672 -1.275 -10.922 1 84.5 9 LYS B C 1
ATOM 656 O O . LYS B 1 9 ? -9.195 -0.231 -11.32 1 84.5 9 LYS B O 1
ATOM 661 N N . VAL B 1 10 ? -7.48 -1.42 -10.469 1 85.81 10 VAL B N 1
ATOM 662 C CA . VAL B 1 10 ? -6.555 -0.3 -10.617 1 85.81 10 VAL B CA 1
ATOM 663 C C . VAL B 1 10 ? -5.238 -0.794 -11.211 1 85.81 10 VAL B C 1
ATOM 665 O O . VAL B 1 10 ? -4.922 -1.983 -11.133 1 85.81 10 VAL B O 1
ATOM 668 N N . THR B 1 11 ? -4.527 0.13 -11.883 1 92.88 11 THR B N 1
ATOM 669 C CA . THR B 1 11 ? -3.193 -0.216 -12.367 1 92.88 11 THR B CA 1
ATOM 670 C C . THR B 1 11 ? -2.172 -0.148 -11.234 1 92.88 11 THR B C 1
ATOM 672 O O . THR B 1 11 ? -2.404 0.516 -10.227 1 92.88 11 THR B O 1
ATOM 675 N N . MET B 1 12 ? -1.078 -0.744 -11.492 1 94.31 12 MET B N 1
ATOM 676 C CA . MET B 1 12 ? -0.002 -0.676 -10.508 1 94.31 12 MET B CA 1
ATOM 677 C C . MET B 1 12 ? 0.533 0.746 -10.383 1 94.31 12 MET B C 1
ATOM 679 O O . MET B 1 12 ? 0.914 1.177 -9.289 1 94.31 12 MET B O 1
ATOM 683 N N . LYS B 1 13 ? 0.543 1.396 -11.492 1 95.88 13 LYS B N 1
ATOM 684 C CA . LYS B 1 13 ? 0.939 2.801 -11.492 1 95.88 13 LYS B CA 1
ATOM 685 C C . LYS B 1 13 ? 0.008 3.633 -10.609 1 95.88 13 LYS B C 1
ATOM 687 O O . LYS B 1 13 ? 0.466 4.469 -9.828 1 95.88 13 LYS B O 1
ATOM 692 N N . TYR B 1 14 ? -1.259 3.41 -10.711 1 89.38 14 TYR B N 1
ATOM 693 C CA . TYR B 1 14 ? -2.227 4.125 -9.891 1 89.38 14 TYR B CA 1
ATOM 694 C C . TYR B 1 14 ? -2.008 3.83 -8.406 1 89.38 14 TYR B C 1
ATOM 696 O O . TYR B 1 14 ? -1.993 4.746 -7.582 1 89.38 14 TYR B O 1
ATOM 704 N N . PHE B 1 15 ? -1.798 2.574 -8.102 1 89.88 15 PHE B N 1
ATOM 705 C CA . PHE B 1 15 ? -1.595 2.158 -6.723 1 89.88 15 PHE B CA 1
ATOM 706 C C . PHE B 1 15 ? -0.353 2.818 -6.137 1 89.88 15 PHE B C 1
ATOM 708 O O . PHE B 1 15 ? -0.406 3.4 -5.051 1 89.88 15 PHE B O 1
ATOM 715 N N . ARG B 1 16 ? 0.66 2.752 -6.875 1 94.62 16 ARG B N 1
ATOM 716 C CA . ARG B 1 16 ? 1.92 3.381 -6.492 1 94.62 16 ARG B CA 1
ATOM 717 C C . ARG B 1 16 ? 1.727 4.867 -6.219 1 94.62 16 ARG B C 1
ATOM 719 O O . ARG B 1 16 ? 2.133 5.367 -5.164 1 94.62 16 ARG B O 1
ATOM 726 N N . ASN B 1 17 ? 1.169 5.539 -7.102 1 94 17 ASN B N 1
ATOM 727 C CA . ASN B 1 17 ? 0.974 6.98 -6.98 1 94 17 ASN B CA 1
ATOM 728 C C . ASN B 1 17 ? 0.015 7.324 -5.844 1 94 17 ASN B C 1
ATOM 730 O O . ASN B 1 17 ? 0.151 8.367 -5.203 1 94 17 ASN B O 1
ATOM 734 N N . TYR B 1 18 ? -0.903 6.426 -5.613 1 89.94 18 TYR B N 1
ATOM 735 C CA . TYR B 1 18 ? -1.842 6.621 -4.512 1 89.94 18 TYR B CA 1
ATOM 736 C C . TYR B 1 18 ? -1.115 6.641 -3.172 1 89.94 18 TYR B C 1
ATOM 738 O O . TYR B 1 18 ? -1.37 7.508 -2.334 1 89.94 18 TYR B O 1
ATOM 746 N N . ILE B 1 19 ? -0.199 5.75 -2.939 1 92.12 19 ILE B N 1
ATOM 747 C CA . ILE B 1 19 ? 0.567 5.707 -1.7 1 92.12 19 ILE B CA 1
ATOM 748 C C . ILE B 1 19 ? 1.41 6.973 -1.569 1 92.12 19 ILE B C 1
ATOM 750 O O . ILE B 1 19 ? 1.532 7.535 -0.478 1 92.12 19 ILE B O 1
ATOM 754 N N . LYS B 1 20 ? 1.807 7.496 -2.678 1 95.88 20 LYS B N 1
ATOM 755 C CA . LYS B 1 20 ? 2.719 8.641 -2.684 1 95.88 20 LYS B CA 1
ATOM 756 C C . LYS B 1 20 ? 1.977 9.938 -2.395 1 95.88 20 LYS B C 1
ATOM 758 O O . LYS B 1 20 ? 2.598 10.984 -2.217 1 95.88 20 LYS B O 1
ATOM 763 N N . THR B 1 21 ? 0.659 9.922 -2.348 1 93 21 THR B N 1
ATOM 764 C CA . THR B 1 21 ? -0.102 11.102 -1.962 1 93 21 THR B CA 1
ATOM 765 C C . THR B 1 21 ? -0.141 11.25 -0.444 1 93 21 THR B C 1
ATOM 767 O O . THR B 1 21 ? -0.617 12.266 0.075 1 93 21 THR B O 1
ATOM 770 N N . TRP B 1 22 ? 0.334 10.352 0.312 1 91.94 22 TRP B N 1
ATOM 771 C CA . TRP B 1 22 ? 0.311 10.398 1.771 1 91.94 22 TRP B CA 1
ATOM 772 C C . TRP B 1 22 ? 1.358 11.375 2.299 1 91.94 22 TRP B C 1
ATOM 774 O O . TRP B 1 22 ? 2.477 11.438 1.779 1 91.94 22 TRP B O 1
ATOM 784 N N . SER B 1 23 ? 1.079 12.094 3.41 1 94.06 23 SER B N 1
ATOM 785 C CA . SER B 1 23 ? 2.031 13.016 4.027 1 94.06 23 SER B CA 1
ATOM 786 C C . SER B 1 23 ? 3.246 12.266 4.57 1 94.06 23 SER B C 1
ATOM 788 O O . SER B 1 23 ? 4.375 12.758 4.473 1 94.06 23 SER B O 1
ATOM 790 N N . ALA B 1 24 ? 3.057 11.148 5.113 1 95.44 24 ALA B N 1
ATOM 791 C CA . ALA B 1 24 ? 4.145 10.344 5.668 1 95.44 24 ALA B CA 1
ATOM 792 C C . ALA B 1 24 ? 5.203 10.047 4.609 1 95.44 24 ALA B C 1
ATOM 794 O O . ALA B 1 24 ? 6.402 10.094 4.895 1 95.44 24 ALA B O 1
ATOM 795 N N . TYR B 1 25 ? 4.828 9.664 3.436 1 97.06 25 TYR B N 1
ATOM 796 C CA . TYR B 1 25 ? 5.746 9.398 2.334 1 97.06 25 TYR B CA 1
ATOM 797 C C . TYR B 1 25 ? 6.547 10.641 1.977 1 97.06 25 TYR B C 1
ATOM 799 O O . TYR B 1 25 ? 7.773 10.578 1.851 1 97.06 25 TYR B O 1
ATOM 807 N N . LYS B 1 26 ? 5.891 11.781 1.811 1 97.12 26 LYS B N 1
ATOM 808 C CA . LYS B 1 26 ? 6.562 13.031 1.46 1 97.12 26 LYS B CA 1
ATOM 809 C C . LYS B 1 26 ? 7.566 13.43 2.535 1 97.12 26 LYS B C 1
ATOM 811 O O . LYS B 1 26 ? 8.703 13.797 2.227 1 97.12 26 LYS B O 1
ATOM 816 N N . ASN B 1 27 ? 7.152 13.367 3.805 1 97.44 27 ASN B N 1
ATOM 817 C CA . ASN B 1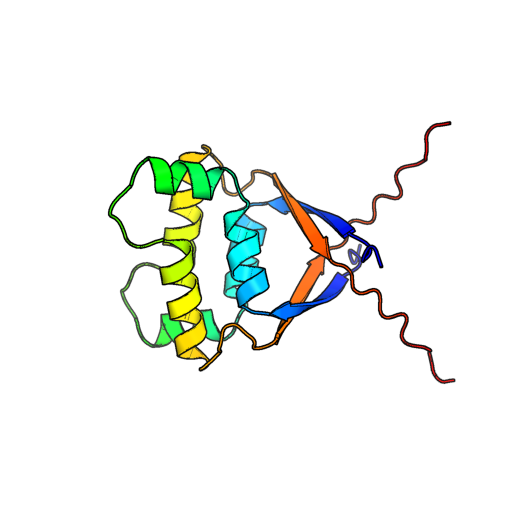 27 ? 8.031 13.703 4.918 1 97.44 27 ASN B CA 1
ATOM 818 C C . ASN B 1 27 ? 9.258 12.789 4.957 1 97.44 27 ASN B C 1
ATOM 820 O O . ASN B 1 27 ? 10.375 13.25 5.207 1 97.44 27 ASN B O 1
ATOM 824 N N . TYR B 1 28 ? 9.062 11.492 4.691 1 97.75 28 TYR B N 1
ATOM 825 C CA . TYR B 1 28 ? 10.172 10.547 4.656 1 97.75 28 TYR B CA 1
ATOM 826 C C . TYR B 1 28 ? 11.164 10.922 3.564 1 97.75 28 TYR B C 1
ATOM 828 O O . TYR B 1 28 ? 12.375 10.953 3.803 1 97.75 28 TYR B O 1
ATOM 836 N N . CYS B 1 29 ? 10.68 11.148 2.355 1 96.94 29 CYS B N 1
ATOM 837 C CA . CYS B 1 29 ? 11.547 11.484 1.229 1 96.94 29 CYS B CA 1
ATOM 838 C C . CYS B 1 29 ? 12.328 12.766 1.505 1 96.94 29 CYS B C 1
ATOM 840 O O . CYS B 1 29 ? 13.5 12.867 1.145 1 96.94 29 CYS B O 1
ATOM 842 N N . GLU B 1 30 ? 11.664 13.75 2.137 1 96.88 30 GLU B N 1
ATOM 843 C CA . GLU B 1 30 ? 12.328 15.008 2.482 1 96.88 30 GLU B CA 1
ATOM 844 C C . GLU B 1 30 ? 13.477 14.781 3.457 1 96.88 30 GLU B C 1
ATOM 846 O O . GLU B 1 30 ? 14.516 15.438 3.365 1 96.88 30 GLU B O 1
ATOM 851 N N . LYS B 1 31 ? 13.375 13.859 4.301 1 96.94 31 LYS B N 1
ATOM 852 C CA . LYS B 1 31 ? 14.375 13.594 5.34 1 96.94 31 LYS B CA 1
ATOM 853 C C . LYS B 1 31 ? 15.484 12.688 4.82 1 96.94 31 LYS B C 1
ATOM 855 O O . LYS B 1 31 ? 16.562 12.625 5.406 1 96.94 31 LYS B O 1
ATOM 860 N N . HIS B 1 32 ? 15.211 12.039 3.721 1 96.25 32 HIS B N 1
ATOM 861 C CA . HIS B 1 32 ? 16.172 11.078 3.203 1 96.25 32 HIS B CA 1
ATOM 862 C C . HIS B 1 32 ? 16.391 11.273 1.708 1 96.25 32 HIS B C 1
ATOM 864 O O . HIS B 1 32 ? 16.203 10.344 0.921 1 96.25 32 HIS B O 1
ATOM 870 N N . PRO B 1 33 ? 16.906 12.562 1.404 1 94.12 33 PRO B N 1
ATOM 871 C CA . PRO B 1 33 ? 17.062 12.906 -0.01 1 94.12 33 PRO B CA 1
ATOM 872 C C . PRO B 1 33 ? 18.172 12.109 -0.693 1 94.12 33 PRO B C 1
ATOM 874 O O . PRO B 1 33 ? 19.266 11.977 -0.144 1 94.12 33 PRO B O 1
ATOM 877 N N . GLY B 1 34 ? 18.406 10.992 -0.847 1 94.75 34 GLY B N 1
ATOM 878 C CA . GLY B 1 34 ? 19.438 10.188 -1.484 1 94.75 34 GLY B CA 1
ATOM 879 C C . GLY B 1 34 ? 19.172 8.703 -1.422 1 94.75 34 GLY B C 1
ATOM 880 O O . GLY B 1 34 ? 19.859 7.91 -2.07 1 94.75 34 GLY B O 1
ATOM 881 N N . ARG B 1 35 ? 18.25 8.469 -0.61 1 95.44 35 ARG B N 1
ATOM 882 C CA . ARG B 1 35 ? 17.891 7.059 -0.506 1 95.44 35 ARG B CA 1
ATOM 883 C C . ARG B 1 35 ? 16.938 6.648 -1.631 1 95.44 35 ARG B C 1
ATOM 885 O O . ARG B 1 35 ? 16.219 7.48 -2.17 1 95.44 35 ARG B O 1
ATOM 892 N N . PRO B 1 36 ? 17.016 5.316 -2.023 1 96.31 36 PRO B N 1
ATOM 893 C CA . PRO B 1 36 ? 15.992 4.844 -2.955 1 96.31 36 PRO B CA 1
ATOM 894 C C . PRO B 1 36 ? 14.578 5.074 -2.436 1 96.31 36 PRO B C 1
ATOM 896 O O . PRO B 1 36 ? 14.344 5.012 -1.228 1 96.31 36 PRO B O 1
ATOM 899 N N . ASP B 1 37 ? 13.734 5.441 -3.334 1 97.75 37 ASP B N 1
ATOM 900 C CA . ASP B 1 37 ? 12.328 5.645 -2.988 1 97.75 37 ASP B CA 1
ATOM 901 C C . ASP B 1 37 ? 11.727 4.387 -2.373 1 97.75 37 ASP B C 1
ATOM 903 O O . ASP B 1 37 ? 11.617 3.354 -3.039 1 97.75 37 ASP B O 1
ATOM 907 N N . ILE B 1 38 ? 11.305 4.504 -1.173 1 97.06 38 ILE B N 1
ATOM 908 C CA . ILE B 1 38 ? 10.898 3.332 -0.406 1 97.06 38 ILE B CA 1
ATOM 909 C C . ILE B 1 38 ? 9.648 2.717 -1.023 1 97.06 38 ILE B C 1
ATOM 911 O O . ILE B 1 38 ? 9.484 1.495 -1.025 1 97.06 38 ILE B O 1
ATOM 915 N N . VAL B 1 39 ? 8.711 3.498 -1.534 1 97.5 39 VAL B N 1
ATOM 916 C CA . VAL B 1 39 ? 7.504 2.994 -2.178 1 97.5 39 VAL B CA 1
ATOM 917 C C . VAL B 1 39 ? 7.867 2.312 -3.496 1 97.5 39 VAL B C 1
ATOM 919 O O . VAL B 1 39 ? 7.418 1.196 -3.77 1 97.5 39 VAL B O 1
ATOM 922 N N . ASP B 1 40 ? 8.75 2.955 -4.293 1 97.62 40 ASP B N 1
ATOM 923 C CA . ASP B 1 40 ? 9.18 2.348 -5.551 1 97.62 40 ASP B CA 1
ATOM 924 C C . ASP B 1 40 ? 9.898 1.024 -5.301 1 97.62 40 ASP B C 1
ATOM 926 O O . ASP B 1 40 ? 9.641 0.034 -5.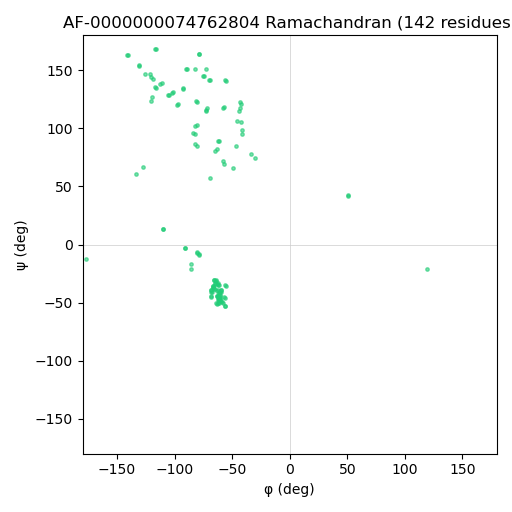988 1 97.62 40 ASP B O 1
ATOM 930 N N . VAL B 1 41 ? 10.773 1.047 -4.363 1 97.44 41 VAL B N 1
ATOM 931 C CA . VAL B 1 41 ? 11.539 -0.161 -4.07 1 97.44 41 VAL B CA 1
ATOM 932 C C . VAL B 1 41 ? 10.586 -1.296 -3.697 1 97.44 41 VAL B C 1
ATOM 934 O O . VAL B 1 41 ? 10.703 -2.408 -4.215 1 97.44 41 VAL B O 1
ATOM 937 N N . THR B 1 42 ? 9.672 -0.973 -2.764 1 97.5 42 THR B N 1
ATOM 938 C CA . THR B 1 42 ? 8.75 -1.989 -2.279 1 97.5 42 THR B CA 1
ATOM 939 C C . THR B 1 42 ? 7.84 -2.473 -3.406 1 97.5 42 THR B C 1
ATOM 941 O O . THR B 1 42 ? 7.758 -3.674 -3.672 1 97.5 42 THR B O 1
ATOM 944 N N . ILE B 1 43 ? 7.191 -1.612 -4.152 1 97.31 43 ILE B N 1
ATOM 945 C CA . ILE B 1 43 ? 6.211 -1.959 -5.18 1 97.31 43 ILE B CA 1
ATOM 946 C C . ILE B 1 43 ? 6.914 -2.645 -6.352 1 97.31 43 ILE B C 1
ATOM 948 O O . ILE B 1 43 ? 6.418 -3.639 -6.883 1 97.31 43 ILE B O 1
ATOM 952 N N . ASP B 1 44 ? 8.117 -2.172 -6.781 1 98 44 ASP B N 1
ATOM 953 C CA . ASP B 1 44 ? 8.875 -2.811 -7.852 1 98 44 ASP B CA 1
ATOM 954 C C . ASP B 1 44 ? 9.258 -4.242 -7.48 1 98 44 ASP B C 1
ATOM 956 O O . ASP B 1 44 ? 9.188 -5.145 -8.32 1 98 44 ASP B O 1
ATOM 960 N N . THR B 1 45 ? 9.641 -4.387 -6.246 1 97.44 45 THR B N 1
ATOM 961 C CA . THR B 1 45 ? 10.016 -5.711 -5.762 1 97.44 45 THR B CA 1
ATOM 962 C C . THR B 1 45 ? 8.828 -6.672 -5.848 1 97.44 45 THR B C 1
ATOM 964 O O . THR B 1 45 ? 8.961 -7.789 -6.348 1 97.44 45 THR B O 1
ATOM 967 N N . LEU B 1 46 ? 7.648 -6.23 -5.402 1 96.31 46 LEU B N 1
ATOM 968 C CA . LEU B 1 46 ? 6.457 -7.078 -5.438 1 96.31 46 LEU B CA 1
ATOM 969 C C . LEU B 1 46 ? 6.012 -7.3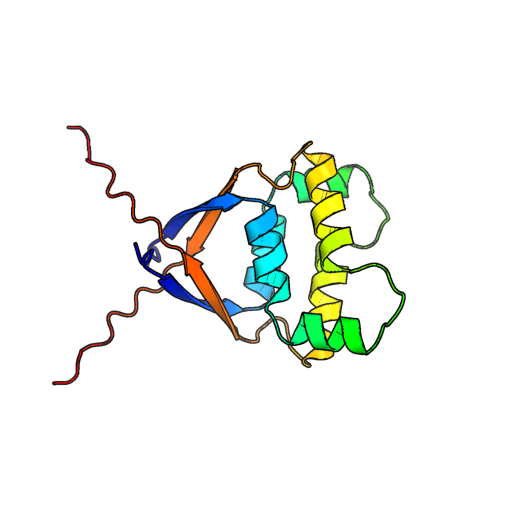32 -6.871 1 96.31 46 LEU B C 1
ATOM 971 O O . LEU B 1 46 ? 5.605 -8.445 -7.211 1 96.31 46 LEU B O 1
ATOM 975 N N . MET B 1 47 ? 6.102 -6.336 -7.715 1 97.25 47 MET B N 1
ATOM 976 C CA . MET B 1 47 ? 5.727 -6.473 -9.117 1 97.25 47 MET B CA 1
ATOM 977 C C . MET B 1 47 ? 6.617 -7.496 -9.82 1 97.25 47 MET B C 1
ATOM 979 O O . MET B 1 47 ? 6.145 -8.266 -10.656 1 97.25 47 MET B O 1
ATOM 983 N N . GLU B 1 48 ? 7.895 -7.488 -9.508 1 97.19 48 GLU B N 1
ATOM 984 C CA . GLU B 1 48 ? 8.852 -8.406 -10.117 1 97.19 48 GLU B CA 1
ATOM 985 C C . GLU B 1 48 ? 8.5 -9.859 -9.789 1 97.19 48 GLU B C 1
ATOM 987 O O . GLU B 1 48 ? 8.641 -10.742 -10.641 1 97.19 48 GLU B O 1
ATOM 992 N N . GLU B 1 49 ? 7.988 -10.117 -8.609 1 95.56 49 GLU B N 1
ATOM 993 C CA . GLU B 1 49 ? 7.641 -11.477 -8.195 1 95.56 49 GLU B CA 1
ATOM 994 C C . GLU B 1 49 ? 6.52 -12.039 -9.062 1 95.56 49 GLU B C 1
ATOM 996 O O . GLU B 1 49 ? 6.457 -13.25 -9.297 1 95.56 49 GLU B O 1
ATOM 1001 N N . GLU B 1 50 ? 5.641 -11.141 -9.461 1 95.62 50 GLU B N 1
ATOM 1002 C CA . GLU B 1 50 ? 4.477 -11.586 -10.227 1 95.62 50 GLU B CA 1
ATOM 1003 C C . GLU B 1 50 ? 4.566 -11.133 -11.68 1 95.62 50 GLU B C 1
ATOM 1005 O O . GLU B 1 50 ? 3.582 -11.195 -12.414 1 95.62 50 GLU B O 1
ATOM 1010 N N . ASN B 1 51 ? 5.773 -10.656 -12.117 1 96.94 51 ASN B N 1
ATOM 1011 C CA . ASN B 1 51 ? 6 -10.172 -13.469 1 96.94 51 ASN B CA 1
ATOM 1012 C C . ASN B 1 51 ? 4.941 -9.156 -13.891 1 96.94 51 ASN B C 1
ATOM 1014 O O . ASN B 1 51 ? 4.355 -9.273 -14.969 1 96.94 51 ASN B O 1
ATOM 1018 N N . LEU B 1 52 ? 4.605 -8.297 -13.023 1 97.06 52 LEU B N 1
ATOM 1019 C CA . LEU B 1 52 ? 3.658 -7.219 -13.289 1 97.06 52 LEU B CA 1
ATOM 1020 C C . LEU B 1 52 ? 4.379 -5.98 -13.812 1 97.06 52 LEU B C 1
ATOM 1022 O O . LEU B 1 52 ? 5.555 -5.766 -13.516 1 97.06 52 LEU B O 1
ATOM 1026 N N . LYS B 1 53 ? 3.584 -5.25 -14.617 1 97.81 53 LYS B N 1
ATOM 1027 C CA . LYS B 1 53 ? 4.031 -3.945 -15.102 1 97.81 53 LYS B CA 1
ATOM 1028 C C . LYS B 1 53 ? 3.127 -2.83 -14.586 1 97.81 53 LYS B C 1
ATOM 1030 O O . LYS B 1 53 ? 2.045 -3.094 -14.055 1 97.81 53 LYS B O 1
ATOM 1035 N N . ASP B 1 54 ? 3.582 -1.612 -14.766 1 96.44 54 ASP B N 1
ATOM 1036 C CA . ASP B 1 54 ? 2.879 -0.44 -14.25 1 96.44 54 ASP B CA 1
ATOM 1037 C C . ASP B 1 54 ? 1.439 -0.397 -14.758 1 96.44 54 ASP B C 1
ATOM 1039 O O . ASP B 1 54 ? 0.529 -0.009 -14.023 1 96.44 54 ASP B O 1
ATOM 1043 N N . ASP B 1 55 ? 1.248 -0.844 -15.984 1 96.56 55 ASP B N 1
ATOM 1044 C CA . ASP B 1 55 ? -0.062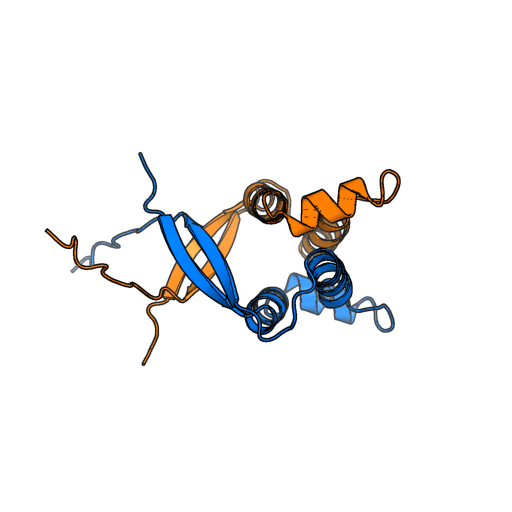 -0.693 -16.609 1 96.56 55 ASP B CA 1
ATOM 1045 C C . ASP B 1 55 ? -0.942 -1.912 -16.344 1 96.56 55 ASP B C 1
ATOM 1047 O O . ASP B 1 55 ? -2.119 -1.926 -16.703 1 96.56 55 ASP B O 1
ATOM 1051 N N . ASP B 1 56 ? -0.431 -2.922 -15.688 1 95.56 56 ASP B N 1
ATOM 1052 C CA . ASP B 1 56 ? -1.249 -4.082 -15.344 1 95.56 56 ASP B CA 1
ATOM 1053 C C . ASP B 1 56 ? -2.289 -3.727 -14.281 1 95.56 56 ASP B C 1
ATOM 1055 O O . ASP B 1 56 ? -2 -2.973 -13.352 1 95.56 56 ASP B O 1
ATOM 1059 N N . GLU B 1 57 ? -3.475 -4.328 -14.484 1 90.94 57 GLU B N 1
ATOM 1060 C CA . GLU B 1 57 ? -4.566 -4.07 -13.555 1 90.94 57 GLU B CA 1
ATOM 1061 C C . GLU B 1 57 ? -4.602 -5.117 -12.445 1 90.94 57 GLU B C 1
ATOM 1063 O O . GLU B 1 57 ? -4.379 -6.305 -12.695 1 90.94 57 GLU B O 1
ATOM 1068 N N . VAL B 1 58 ? -4.77 -4.625 -11.188 1 86.56 58 VAL B N 1
ATOM 1069 C CA . VAL B 1 58 ? -4.988 -5.504 -10.047 1 86.56 58 VAL B CA 1
ATOM 1070 C C . VAL B 1 58 ? -6.324 -5.176 -9.391 1 86.56 58 VAL B C 1
ATOM 1072 O O . VAL B 1 58 ? -6.781 -4.031 -9.438 1 86.56 58 VAL B O 1
ATOM 1075 N N . GLU B 1 59 ? -6.898 -6.293 -8.953 1 83.19 59 GLU B N 1
ATOM 1076 C CA . GLU B 1 59 ? -8.164 -6.117 -8.25 1 83.19 59 GLU B CA 1
ATOM 1077 C C . GLU B 1 59 ? -7.934 -5.719 -6.793 1 83.19 59 GLU B C 1
ATOM 1079 O O . GLU B 1 59 ? -7.18 -6.379 -6.078 1 83.19 59 GLU B O 1
ATOM 1084 N N . ILE B 1 60 ? -8.492 -4.625 -6.441 1 78.12 60 ILE B N 1
ATOM 1085 C CA . ILE B 1 60 ? -8.406 -4.156 -5.062 1 78.12 60 ILE B CA 1
ATOM 1086 C C . ILE B 1 60 ? -9.797 -4.121 -4.438 1 78.12 60 ILE B C 1
ATOM 1088 O O . ILE B 1 60 ? -10.766 -3.719 -5.086 1 78.12 60 ILE B O 1
ATOM 1092 N N . THR B 1 61 ? -9.922 -4.672 -3.098 1 74.75 61 THR B N 1
ATOM 1093 C CA . THR B 1 61 ? -11.18 -4.734 -2.365 1 74.75 61 THR B CA 1
ATOM 1094 C C . THR B 1 61 ? -11.086 -3.936 -1.067 1 74.75 61 THR B C 1
ATOM 1096 O O . THR B 1 61 ? -10.07 -3.977 -0.375 1 74.75 61 THR B O 1
ATOM 1099 N N . TRP B 1 62 ? -11.945 -3.068 -0.842 1 65.88 62 TRP B N 1
ATOM 1100 C CA . TRP B 1 62 ? -11.914 -2.328 0.415 1 65.88 62 TRP B CA 1
ATOM 1101 C C . TRP B 1 62 ? -13.25 -2.422 1.139 1 65.88 62 TRP B C 1
ATOM 1103 O O . TRP B 1 62 ? -14.297 -2.543 0.502 1 65.88 62 TRP B O 1
ATOM 1113 N N . PRO B 1 63 ? -13.203 -2.432 2.502 1 63.41 63 PRO B N 1
ATOM 1114 C CA . PRO B 1 63 ? -14.461 -2.4 3.246 1 63.41 63 PRO B CA 1
ATOM 1115 C C . PRO B 1 63 ? -15.141 -1.032 3.203 1 63.41 63 PRO B C 1
ATOM 1117 O O . PRO B 1 63 ? -14.461 -0.002 3.203 1 63.41 63 PRO B O 1
ATOM 1120 N N . THR B 1 64 ? -16.203 -1.009 2.643 1 59.66 64 THR B N 1
ATOM 1121 C CA . THR B 1 64 ? -16.984 0.222 2.529 1 59.66 64 THR B CA 1
ATOM 1122 C C . THR B 1 64 ? -17.781 0.479 3.805 1 59.66 64 THR B C 1
ATOM 1124 O O . THR B 1 64 ? -18.406 -0.436 4.348 1 59.66 64 THR B O 1
ATOM 1127 N N . VAL B 1 65 ? -17.344 1.353 4.648 1 51.31 65 VAL B N 1
ATOM 1128 C CA . VAL B 1 65 ? -18.344 1.826 5.59 1 51.31 65 VAL B CA 1
ATOM 1129 C C . VAL B 1 65 ? -19.188 2.92 4.941 1 51.31 65 VAL B C 1
ATOM 1131 O O . VAL B 1 65 ? -18.656 3.953 4.523 1 51.31 65 VAL B O 1
ATOM 1134 N N . VAL B 1 66 ? -20.188 2.539 4.266 1 48.5 66 VAL B N 1
ATOM 1135 C CA . VAL B 1 66 ? -21.078 3.537 3.705 1 48.5 66 VAL B CA 1
ATOM 1136 C C . VAL B 1 66 ? -21.719 4.355 4.832 1 48.5 66 VAL B C 1
ATOM 1138 O O . VAL B 1 66 ? -22.406 3.807 5.695 1 48.5 66 VAL B O 1
ATOM 1141 N N . ILE B 1 67 ? -20.984 5.387 5.137 1 44.94 67 ILE B N 1
ATOM 1142 C CA . ILE B 1 67 ? -21.719 6.254 6.047 1 44.94 67 ILE B CA 1
ATOM 1143 C C . ILE B 1 67 ? -22.641 7.18 5.25 1 44.94 67 ILE B C 1
ATOM 1145 O O . ILE B 1 67 ? -22.203 7.809 4.281 1 44.94 67 ILE B O 1
ATOM 1149 N N . PHE B 1 68 ? -23.859 6.836 5.102 1 42.5 68 PHE B N 1
ATOM 1150 C CA . PHE B 1 68 ? -24.844 7.766 4.57 1 42.5 68 PHE B CA 1
ATOM 1151 C C . PHE B 1 68 ? -24.906 9.039 5.414 1 42.5 68 PHE B C 1
ATOM 1153 O O . PHE B 1 68 ? -25.125 8.977 6.625 1 42.5 68 PHE B O 1
ATOM 1160 N N . GLY B 1 69 ? -23.828 9.844 5.352 1 45.84 69 GLY B N 1
ATOM 1161 C CA . GLY B 1 69 ? -24.031 11.133 5.98 1 45.84 69 GLY B CA 1
ATOM 1162 C C . GLY B 1 69 ? -25.359 11.781 5.609 1 45.84 69 GLY B C 1
ATOM 1163 O O . GLY B 1 69 ? -25.781 11.703 4.457 1 45.84 69 GLY B O 1
ATOM 1164 N N . GLU B 1 70 ? -26.344 11.812 6.5 1 43.06 70 GLU B N 1
ATOM 1165 C CA . GLU B 1 70 ? -27.484 12.727 6.445 1 43.06 70 GLU B CA 1
ATOM 1166 C C . GLU B 1 70 ? -27.047 14.133 6.031 1 43.06 70 GLU B C 1
ATOM 1168 O O . GLU B 1 70 ? -26.016 14.625 6.48 1 43.06 70 GLU B O 1
ATOM 1173 N N . ASN B 1 71 ? -27.172 14.617 4.676 1 39.19 71 ASN B N 1
ATOM 1174 C CA . ASN B 1 71 ? -27.297 16.062 4.441 1 39.19 71 ASN B CA 1
ATOM 1175 C C . ASN B 1 71 ? -27.984 16.766 5.609 1 39.19 71 ASN B C 1
ATOM 1177 O O . ASN B 1 71 ? -29.125 16.453 5.938 1 39.19 71 ASN B O 1
ATOM 1181 N N . ASP B 1 72 ? -27.391 16.984 6.707 1 36.56 72 ASP B N 1
ATOM 1182 C CA . ASP B 1 72 ? -28.062 17.969 7.555 1 36.56 72 ASP B CA 1
ATOM 1183 C C . ASP B 1 72 ? -28.469 19.203 6.75 1 36.56 72 ASP B C 1
ATOM 1185 O O . ASP B 1 72 ? -27.609 19.906 6.199 1 36.56 72 ASP B O 1
ATOM 1189 N N . SER B 1 73 ? -29.609 19.25 6.059 1 29.78 73 SER B N 1
ATOM 1190 C CA . SER B 1 73 ? -30.406 20.469 6.09 1 29.78 73 SER B CA 1
ATOM 1191 C C . SER B 1 73 ? -30.453 21.062 7.492 1 29.78 73 SER B C 1
ATOM 1193 O O . SER B 1 73 ? -30.531 20.328 8.484 1 29.78 73 SER B O 1
#

Sequence (146 aa):
DLAPVMTGKVTMKYFRNYIKTWSAYKNYCEKHPGRPDIVDVTIDTLMEEENLKDDDEVEITWPTVVIFGENDSDLAPVMTGKVTMKYFRNYIKTWSAYKNYCEKHPGRPDIVDVTIDTLMEEENLKDDDEVEITWPTVVIFGENDS

Solvent-accessible surface area (backbone atoms only — not comparable to full-atom values): 8721 Å² total; per-residue (Å²): 131,80,58,52,72,47,58,31,78,41,30,44,48,54,53,54,54,55,60,60,70,37,66,31,48,52,56,45,49,69,73,41,74,85,56,79,57,63,65,56,54,49,52,51,54,36,27,58,65,62,71,52,51,53,80,40,71,44,83,47,73,46,71,36,59,79,72,78,72,72,76,78,120,133,81,59,51,70,49,62,34,76,40,31,43,48,54,52,54,54,55,58,60,70,38,66,30,47,51,56,46,47,69,74,39,78,78,57,80,54,61,64,57,54,50,52,52,53,35,26,58,64,62,72,52,51,52,81,40,72,44,82,46,73,44,70,37,57,80,71,79,71,72,78,77,124

Nearest PDB structures (foldseek):
  6kmu-assembly4_H  TM=3.609E-01  e=7.782E+00  Mus musculus
  4hg2-assembly1_A  TM=6.956E-01  e=4.148E-01  Anaeromyxobacter dehalogenans 2CP-C
  2zc3-assembly1_A  TM=3.237E-01  e=5.800E+00  unclassified

Foldseek 3Di:
DQQDKDKDKDFLLVVLVVVCVDPVQVVVCVVDPPDPRPSCVVSVVVCVVVVGDRGDIDMDIDRDPPDPPPPPD/DQQDKDKDKDFLLVVLVVVCVDPVQVVVCVVVVPDPRPSCVVSVVVCVVVVGDRGDIDMDMDRDPPDPPDPPD

Secondary structure (DSSP, 8-state):
----EEEEEEEHHHHHHHHTTSHHHHHHHHHSTTSPPHHHHHHHHHHHHTT--TT-EEEEEEE----------/----EEEEEEEHHHHHHHHTTSHHHHHHHHH-TTSPPHHHHHHHHHHHHTT--TT-EEEEEEE----------

Radius of gyration: 16.97 Å; Cα contacts (8 Å, |Δi|>4): 158; chains: 2; bounding box: 52×38×33 Å

InterPro domains:
  IPR029063 S-adenosyl-L-methionine-dependent methyltransferase superfamily [G3DSA:3.40.50.150] (1-71)

pLDDT: mean 82.85, std 19.96, range [29.22, 98.0]

Organism: Mortierella alpina (NCBI:txid64518)